Protein AF-A0A517Y6L0-F1 (afdb_monomer)

Nearest PDB structures (foldseek):
  7z9k-assembly1_B  TM=2.803E-01  e=3.971E+00  Escherichia coli str. K-12 substr. MG1655

Secondary structure (DSSP, 8-state):
-PEEEEEETTEEEEEE-HHHHTT--HHHHHHHHH-EETTSSHHHHHHHHHHHTT-HHHHHHHHHHHHTT-TTS-EEEE-HHHHHHHHHHHHHHHHHHHHHHHHHHHHHHHHHTTS--

Organism: NCBI:txid2528021

pLDDT: mean 73.17, std 9.7, range [43.59, 85.81]

Solvent-accessible surface area (backbone atoms only — not comparable to full-atom values): 6383 Å² total; per-residue (Å²): 133,30,53,26,38,41,36,44,86,92,48,72,50,76,47,75,39,46,78,55,54,80,77,51,51,72,67,46,53,54,46,26,42,74,53,19,52,28,74,86,33,56,32,40,54,53,52,54,52,43,48,71,66,71,46,63,67,61,25,51,51,52,50,51,29,50,74,70,71,43,46,58,58,35,38,29,34,34,44,48,67,52,49,52,55,47,51,55,51,52,52,53,51,51,55,51,50,50,53,50,50,54,53,52,51,54,49,53,54,57,60,65,66,64,78,76,126

Structure (mmCIF, N/CA/C/O backbone):
data_AF-A0A517Y6L0-F1
#
_entry.id   AF-A0A517Y6L0-F1
#
loop_
_atom_site.group_PDB
_atom_site.id
_atom_site.type_symbol
_atom_site.label_atom_id
_atom_site.label_alt_id
_atom_site.label_comp_id
_atom_site.label_asym_id
_atom_site.label_entity_id
_atom_site.label_seq_id
_atom_site.pdbx_PDB_ins_code
_atom_site.Cartn_x
_atom_site.Cartn_y
_atom_site.Cartn_z
_atom_site.occupancy
_atom_site.B_iso_or_equiv
_atom_site.auth_seq_id
_atom_site.auth_comp_id
_atom_site.auth_asym_id
_atom_site.auth_atom_id
_atom_site.pdbx_PDB_model_num
ATOM 1 N N . MET A 1 1 ? 9.549 -9.345 -2.396 1.00 72.81 1 MET A N 1
ATOM 2 C CA . MET A 1 1 ? 8.826 -9.125 -1.126 1.00 72.81 1 MET A CA 1
ATOM 3 C C . MET A 1 1 ? 8.969 -7.681 -0.687 1.00 72.81 1 MET A C 1
ATOM 5 O O . MET A 1 1 ? 10.008 -7.293 -0.152 1.00 72.81 1 MET A O 1
ATOM 9 N N . ILE A 1 2 ? 7.912 -6.914 -0.930 1.00 79.81 2 ILE A N 1
ATOM 10 C CA . ILE A 1 2 ? 7.799 -5.492 -0.596 1.00 79.81 2 ILE A CA 1
ATOM 11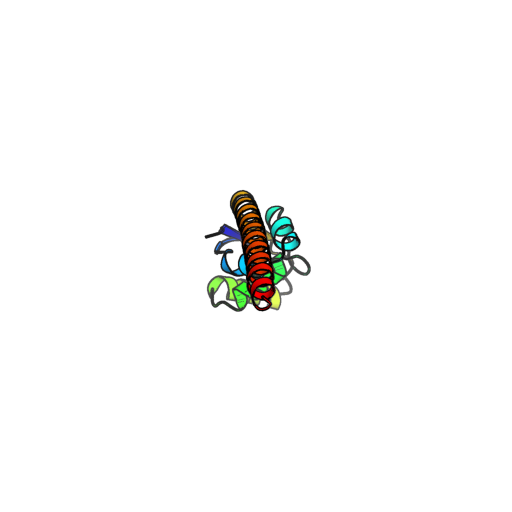 C C . ILE A 1 2 ? 7.044 -5.408 0.723 1.00 79.81 2 ILE A C 1
ATOM 13 O O . ILE A 1 2 ? 5.946 -5.947 0.835 1.00 79.81 2 ILE A O 1
ATOM 17 N N . ARG A 1 3 ? 7.607 -4.767 1.746 1.00 83.25 3 ARG A N 1
ATOM 18 C CA . ARG A 1 3 ? 6.986 -4.799 3.079 1.00 83.25 3 ARG A CA 1
ATOM 19 C C . ARG A 1 3 ? 5.980 -3.668 3.252 1.00 83.25 3 ARG A C 1
ATOM 21 O O . ARG A 1 3 ? 6.354 -2.493 3.259 1.00 83.25 3 ARG A O 1
ATOM 28 N N . GLY A 1 4 ? 4.720 -4.041 3.451 1.00 83.19 4 GLY A N 1
ATOM 29 C CA . GLY A 1 4 ? 3.652 -3.157 3.900 1.00 83.19 4 GLY A CA 1
ATOM 30 C C . GLY A 1 4 ? 3.449 -3.234 5.413 1.00 83.19 4 GLY A C 1
ATOM 31 O O . GLY A 1 4 ? 3.671 -4.272 6.039 1.00 83.19 4 GLY A O 1
ATOM 32 N N . GLU A 1 5 ? 3.017 -2.128 6.005 1.00 84.75 5 GLU A N 1
ATOM 33 C CA . GLU A 1 5 ? 2.594 -2.029 7.396 1.00 84.75 5 GLU A CA 1
ATOM 34 C C . GLU A 1 5 ? 1.225 -1.346 7.473 1.00 84.75 5 GLU A C 1
ATOM 36 O O . GLU A 1 5 ? 1.008 -0.259 6.933 1.00 84.75 5 GLU A O 1
ATOM 41 N N . LEU A 1 6 ? 0.299 -2.006 8.160 1.00 81.31 6 LEU A N 1
ATOM 42 C CA . LEU A 1 6 ? -1.014 -1.489 8.504 1.00 81.31 6 LEU A CA 1
ATOM 43 C C . LEU A 1 6 ? -1.025 -1.126 9.986 1.00 81.31 6 LEU A C 1
ATOM 45 O O . LEU A 1 6 ? -0.743 -1.984 10.820 1.00 81.31 6 LEU A O 1
ATOM 49 N N . THR A 1 7 ? -1.427 0.100 10.313 1.00 82.56 7 THR A N 1
ATOM 50 C CA . THR A 1 7 ? -1.552 0.580 11.694 1.00 82.56 7 THR A CA 1
ATOM 51 C C . THR A 1 7 ? -2.994 0.976 12.002 1.00 82.56 7 THR A C 1
ATOM 53 O O . THR A 1 7 ? -3.611 1.735 11.256 1.00 82.56 7 THR A O 1
ATOM 56 N N . ILE A 1 8 ? -3.542 0.469 13.111 1.00 79.38 8 ILE A N 1
ATOM 57 C CA . ILE A 1 8 ? -4.902 0.735 13.604 1.00 79.38 8 ILE A CA 1
ATOM 58 C C . ILE A 1 8 ? -4.821 1.043 15.103 1.00 79.38 8 ILE A C 1
ATOM 60 O O . ILE A 1 8 ? -4.786 0.139 15.941 1.00 79.38 8 ILE A O 1
ATOM 64 N N . GLY A 1 9 ? -4.805 2.326 15.463 1.00 78.19 9 GLY A N 1
ATOM 65 C CA . GLY A 1 9 ? -4.573 2.730 16.853 1.00 78.19 9 GLY A CA 1
ATOM 66 C C . GLY A 1 9 ? -3.193 2.268 17.333 1.00 78.19 9 GLY A C 1
ATOM 67 O O . GLY A 1 9 ? -2.187 2.728 16.809 1.00 78.19 9 GLY A O 1
ATOM 68 N N . GLU A 1 10 ? -3.153 1.361 18.313 1.00 76.88 10 GLU A N 1
ATOM 69 C CA . GLU A 1 10 ? -1.911 0.771 18.851 1.00 76.88 10 GLU A CA 1
ATOM 70 C C . GLU A 1 10 ? -1.530 -0.566 18.191 1.00 76.88 10 GLU A C 1
ATOM 72 O O . GLU A 1 10 ? -0.473 -1.124 18.483 1.00 76.88 10 GLU A O 1
ATOM 77 N N . LEU A 1 11 ? -2.386 -1.105 17.319 1.00 76.31 11 LEU A N 1
ATOM 78 C CA . LEU A 1 11 ? -2.129 -2.358 16.615 1.00 76.31 11 LEU A CA 1
ATOM 79 C C . LEU A 1 11 ? -1.379 -2.076 15.316 1.00 76.31 11 LEU A C 1
ATOM 81 O O . LEU A 1 11 ? -1.806 -1.222 14.540 1.00 76.31 11 LEU A O 1
ATOM 85 N N . SER A 1 12 ? -0.318 -2.837 15.047 1.00 80.19 12 SER A N 1
ATOM 86 C CA . SER A 1 12 ? 0.336 -2.862 13.740 1.00 80.19 12 SER A CA 1
ATOM 87 C C . SER A 1 12 ? 0.471 -4.287 13.209 1.00 80.19 12 SER A C 1
ATOM 89 O O . SER A 1 12 ? 0.701 -5.238 13.958 1.00 80.19 12 SER A O 1
ATOM 91 N N . CYS A 1 13 ? 0.288 -4.441 11.901 1.00 78.81 13 CYS A N 1
ATOM 92 C CA . CYS A 1 13 ? 0.415 -5.704 11.186 1.00 78.81 13 CYS A CA 1
ATOM 93 C C . CYS A 1 13 ? 1.273 -5.494 9.939 1.00 78.81 13 CYS A C 1
ATOM 95 O O . CYS A 1 13 ? 1.152 -4.470 9.267 1.00 78.81 13 CYS A O 1
ATOM 97 N N . ARG A 1 14 ? 2.145 -6.456 9.630 1.00 83.88 14 ARG A N 1
ATOM 98 C CA . ARG A 1 14 ? 3.001 -6.426 8.439 1.00 83.88 14 ARG A CA 1
ATOM 99 C C . ARG A 1 14 ? 2.473 -7.405 7.406 1.00 83.88 14 ARG A C 1
ATOM 101 O O . ARG A 1 14 ? 2.084 -8.507 7.777 1.00 83.88 14 ARG A O 1
ATOM 108 N N . PHE A 1 15 ? 2.524 -7.019 6.140 1.00 81.50 15 PHE A N 1
ATOM 109 C CA . PHE A 1 15 ? 2.064 -7.838 5.020 1.00 81.50 15 PHE A CA 1
ATOM 110 C C . PHE A 1 15 ? 3.006 -7.710 3.819 1.00 81.50 15 PHE A C 1
ATOM 112 O O . PHE A 1 15 ? 3.813 -6.777 3.745 1.00 81.50 15 PHE A O 1
ATOM 119 N N . ASP A 1 16 ? 2.915 -8.659 2.886 1.00 82.94 16 ASP A N 1
ATOM 120 C CA . ASP A 1 16 ? 3.605 -8.566 1.599 1.00 82.94 16 ASP A CA 1
ATOM 121 C C . ASP A 1 16 ? 2.766 -7.738 0.623 1.00 82.94 16 ASP A C 1
ATOM 123 O O . ASP A 1 16 ? 1.661 -8.119 0.241 1.00 82.94 16 ASP A O 1
ATOM 127 N N . ALA A 1 17 ? 3.284 -6.572 0.255 1.00 82.69 17 ALA A N 1
ATOM 128 C CA . ALA A 1 17 ? 2.647 -5.643 -0.664 1.00 82.69 17 ALA A CA 1
ATOM 129 C C . ALA A 1 17 ? 2.999 -5.934 -2.132 1.00 82.69 17 ALA A C 1
ATOM 131 O O . ALA A 1 17 ? 2.428 -5.305 -3.019 1.00 82.69 17 ALA A O 1
ATOM 132 N N . GLU A 1 18 ? 3.910 -6.872 -2.410 1.00 84.62 18 GLU A N 1
ATOM 133 C CA . GLU A 1 18 ? 4.367 -7.182 -3.772 1.00 84.62 18 GLU A CA 1
ATOM 134 C C . GLU A 1 18 ? 3.219 -7.488 -4.756 1.00 84.62 18 GLU A C 1
ATOM 136 O O . GLU A 1 18 ? 3.205 -6.870 -5.821 1.00 84.62 18 GLU A O 1
ATOM 141 N N . PRO A 1 19 ? 2.192 -8.296 -4.411 1.00 83.38 19 PRO A N 1
ATOM 142 C CA . PRO A 1 19 ? 1.089 -8.573 -5.336 1.00 83.38 19 PRO A CA 1
ATOM 143 C C . PRO A 1 19 ? 0.199 -7.349 -5.612 1.00 83.38 19 PRO A C 1
ATOM 145 O O . PRO A 1 19 ? -0.410 -7.243 -6.672 1.00 83.38 19 PRO A O 1
ATOM 148 N N . TRP A 1 20 ? 0.121 -6.401 -4.671 1.00 82.06 20 TRP A N 1
ATOM 149 C CA . TRP A 1 20 ? -0.597 -5.142 -4.889 1.00 82.06 20 TRP A CA 1
ATOM 150 C C . TRP A 1 20 ? 0.159 -4.236 -5.867 1.00 82.06 20 TRP A C 1
ATOM 152 O O . TRP A 1 20 ? -0.449 -3.621 -6.741 1.00 82.06 20 TRP A O 1
ATOM 162 N N . PHE A 1 21 ? 1.488 -4.175 -5.750 1.00 80.50 21 PHE A N 1
ATOM 163 C CA . PHE A 1 21 ? 2.331 -3.331 -6.598 1.00 80.50 21 PHE A CA 1
ATOM 164 C C . PHE A 1 21 ? 2.200 -3.671 -8.086 1.00 80.50 21 PHE A C 1
ATOM 166 O O . PHE A 1 21 ? 2.233 -2.765 -8.914 1.00 80.50 21 PHE A O 1
ATOM 173 N N . GLU A 1 22 ? 1.990 -4.941 -8.440 1.00 83.12 22 GLU A N 1
ATOM 174 C CA . GLU A 1 22 ? 1.837 -5.372 -9.839 1.00 83.12 22 GLU A CA 1
ATOM 175 C C . GLU A 1 22 ? 0.674 -4.685 -10.573 1.00 83.12 22 GLU A C 1
ATOM 177 O O . GLU A 1 22 ? 0.759 -4.457 -11.782 1.00 83.12 22 GLU A O 1
ATOM 182 N N . GLN A 1 23 ? -0.387 -4.322 -9.848 1.00 82.31 23 GLN A N 1
ATOM 183 C CA . GLN A 1 23 ? -1.574 -3.664 -10.400 1.00 82.31 23 GLN A CA 1
ATOM 184 C C . GLN A 1 23 ? -1.695 -2.180 -10.037 1.00 82.31 23 GLN A C 1
ATOM 186 O O . GLN A 1 23 ? -2.531 -1.495 -10.620 1.00 82.31 23 GLN A O 1
ATOM 191 N N . ALA A 1 24 ? -0.893 -1.694 -9.089 1.00 83.50 24 ALA A N 1
ATOM 192 C CA . ALA A 1 24 ? -0.930 -0.309 -8.643 1.00 83.50 24 ALA A CA 1
ATOM 193 C C . ALA A 1 24 ? -0.223 0.633 -9.628 1.00 83.50 24 ALA A C 1
ATOM 195 O O . ALA A 1 24 ? 0.794 0.287 -10.255 1.00 83.50 24 ALA A O 1
ATOM 196 N N . ASP A 1 25 ? -0.742 1.853 -9.715 1.00 82.00 25 ASP A N 1
ATOM 197 C CA . ASP A 1 25 ? -0.122 2.926 -10.486 1.00 82.00 25 ASP A CA 1
ATOM 198 C C . ASP A 1 25 ? 1.009 3.610 -9.698 1.00 82.00 25 ASP A C 1
ATOM 200 O O . ASP A 1 25 ? 1.095 3.536 -8.469 1.00 82.00 25 ASP A O 1
ATOM 204 N N . PHE A 1 26 ? 1.896 4.308 -10.416 1.00 80.44 26 PHE A N 1
ATOM 205 C CA . PHE A 1 26 ? 3.041 5.013 -9.824 1.00 80.44 26 PHE A CA 1
ATOM 206 C C . PHE A 1 26 ? 2.619 6.020 -8.745 1.00 80.44 26 PHE A C 1
ATOM 208 O O . PHE A 1 26 ? 3.256 6.090 -7.694 1.00 80.44 26 PHE A O 1
ATOM 215 N N . ASP A 1 27 ? 1.537 6.765 -8.983 1.00 81.12 27 ASP A N 1
ATOM 216 C CA . ASP A 1 27 ? 1.003 7.735 -8.023 1.00 81.12 27 ASP A CA 1
ATOM 217 C C . ASP A 1 27 ? 0.513 7.059 -6.736 1.00 81.12 27 ASP A C 1
ATOM 219 O O . ASP A 1 27 ? 0.797 7.542 -5.640 1.00 81.12 27 ASP A O 1
ATOM 223 N N . GLU A 1 28 ? -0.146 5.901 -6.846 1.00 81.75 28 GLU A N 1
ATOM 224 C CA . GLU A 1 28 ? -0.634 5.149 -5.686 1.00 81.75 28 GLU A CA 1
ATOM 225 C C . GLU A 1 28 ? 0.517 4.620 -4.824 1.00 81.75 28 GLU A C 1
ATOM 227 O O . GLU A 1 28 ? 0.482 4.720 -3.594 1.00 81.75 28 GLU A O 1
ATOM 232 N N . ILE A 1 29 ? 1.558 4.085 -5.468 1.00 81.75 29 ILE A N 1
ATOM 233 C CA . ILE A 1 29 ? 2.769 3.594 -4.799 1.00 81.75 29 ILE A CA 1
ATOM 234 C C . ILE A 1 29 ? 3.495 4.744 -4.095 1.00 81.75 29 ILE A C 1
ATOM 236 O O . ILE A 1 29 ? 3.894 4.615 -2.934 1.00 81.75 29 ILE A O 1
ATOM 240 N N . ASN A 1 30 ? 3.637 5.884 -4.774 1.00 80.94 30 ASN A N 1
ATOM 241 C CA . ASN A 1 30 ? 4.293 7.061 -4.222 1.00 80.94 30 ASN A CA 1
ATOM 242 C C . ASN A 1 30 ? 3.525 7.613 -3.009 1.00 80.94 30 ASN A C 1
ATOM 244 O O . ASN A 1 30 ? 4.129 7.873 -1.968 1.00 80.94 30 ASN A O 1
ATOM 248 N N . GLU A 1 31 ? 2.197 7.713 -3.086 1.00 80.81 31 GLU A N 1
ATOM 249 C CA . GLU A 1 31 ? 1.364 8.163 -1.965 1.00 80.81 31 GLU A CA 1
ATOM 250 C C . GLU A 1 31 ? 1.459 7.208 -0.757 1.00 80.81 31 GLU A C 1
ATOM 252 O O . GLU A 1 31 ? 1.614 7.654 0.382 1.00 80.81 31 GLU A O 1
ATOM 257 N N . LEU A 1 32 ? 1.474 5.890 -0.986 1.00 79.81 32 LEU A N 1
ATOM 258 C CA . LEU A 1 32 ? 1.646 4.894 0.082 1.00 79.81 32 LEU A CA 1
ATOM 259 C C . LEU A 1 32 ? 3.037 4.920 0.727 1.00 79.81 32 LEU A C 1
ATOM 261 O O . LEU A 1 32 ? 3.164 4.606 1.915 1.00 79.81 32 LEU A O 1
ATOM 265 N N . SER A 1 33 ? 4.067 5.315 -0.024 1.00 79.75 33 SER A N 1
ATOM 266 C CA . SER A 1 33 ? 5.425 5.503 0.506 1.00 79.75 33 SER A CA 1
ATOM 267 C C . SER A 1 33 ? 5.522 6.689 1.478 1.00 79.75 33 SER A C 1
ATOM 269 O O . SER A 1 33 ? 6.375 6.703 2.368 1.00 79.75 33 SER A O 1
ATOM 271 N N . LEU A 1 34 ? 4.626 7.672 1.330 1.00 76.75 34 LEU A N 1
ATOM 272 C CA . LEU A 1 34 ? 4.515 8.849 2.195 1.00 76.75 34 LEU A CA 1
ATOM 273 C C . LEU A 1 34 ? 3.560 8.625 3.381 1.00 76.75 34 LEU A C 1
ATOM 275 O O . LEU A 1 34 ? 3.630 9.358 4.368 1.00 76.75 34 LEU A O 1
ATOM 279 N N . GLY A 1 35 ? 2.725 7.584 3.306 1.00 67.12 35 GLY A N 1
ATOM 280 C CA . GLY A 1 35 ? 1.764 7.173 4.325 1.00 67.12 35 GLY A CA 1
ATOM 281 C C . GLY A 1 35 ? 0.345 7.641 4.019 1.00 67.12 35 GLY A C 1
ATOM 282 O O . GLY A 1 35 ? 0.025 8.824 4.126 1.00 67.12 35 GLY A O 1
ATOM 283 N N . GLY A 1 36 ? -0.520 6.684 3.669 1.00 66.62 36 GLY A N 1
ATOM 284 C CA . GLY A 1 36 ? -1.911 6.926 3.286 1.00 66.62 36 GLY A CA 1
ATOM 285 C C . GLY A 1 36 ? -2.903 6.580 4.400 1.00 66.62 36 GLY A C 1
ATOM 286 O O . GLY A 1 36 ? -2.770 5.558 5.076 1.00 66.62 36 GLY A O 1
ATOM 287 N N . TRP A 1 37 ? -3.934 7.412 4.566 1.00 61.72 37 TRP A N 1
ATOM 288 C CA . TRP A 1 37 ? -5.002 7.241 5.565 1.00 61.72 37 TRP A CA 1
ATOM 289 C C . TRP A 1 37 ? -6.334 6.888 4.899 1.00 61.72 37 TRP A C 1
ATOM 291 O O . TRP A 1 37 ? -6.694 7.484 3.885 1.00 61.72 37 TRP A O 1
ATOM 301 N N . GLY A 1 38 ? -7.065 5.912 5.443 1.00 61.31 38 GLY A N 1
ATOM 302 C CA . GLY A 1 38 ? -8.199 5.262 4.772 1.00 61.31 38 GLY A CA 1
ATOM 303 C C . GLY A 1 38 ? -9.379 6.146 4.315 1.00 61.31 38 GLY A C 1
ATOM 304 O O . GLY A 1 38 ? -9.600 7.261 4.788 1.00 61.31 38 GLY A O 1
ATOM 305 N N . ARG A 1 39 ? -10.199 5.533 3.436 1.00 57.25 39 ARG A N 1
ATOM 306 C CA . ARG A 1 39 ? -11.513 5.928 2.863 1.00 57.25 39 ARG A CA 1
ATOM 307 C C . ARG A 1 39 ? -11.525 6.647 1.503 1.00 57.25 39 ARG A C 1
ATOM 309 O O . ARG A 1 39 ? -12.539 6.553 0.813 1.00 57.25 39 ARG A O 1
ATOM 316 N N . SER A 1 40 ? -10.441 7.281 1.064 1.00 58.44 40 SER A N 1
ATOM 317 C CA . SER A 1 40 ? -10.307 7.790 -0.325 1.00 58.44 40 SER A CA 1
ATOM 318 C C . SER A 1 40 ? -8.856 7.872 -0.813 1.00 58.44 40 SER A C 1
ATOM 320 O O . SER A 1 40 ? -8.579 8.556 -1.789 1.00 58.44 40 SER A O 1
ATOM 322 N N . SER A 1 41 ? -7.943 7.202 -0.115 1.00 66.19 41 SER A N 1
ATOM 323 C CA . SER A 1 41 ? -6.533 7.094 -0.483 1.00 66.19 41 SER A CA 1
ATOM 324 C C . SER A 1 41 ? -6.242 5.684 -1.008 1.00 66.19 41 SER A C 1
ATOM 326 O O . SER A 1 41 ? -7.034 4.763 -0.754 1.00 66.19 41 SER A O 1
ATOM 328 N N . PRO A 1 42 ? -5.083 5.464 -1.645 1.00 75.75 42 PRO A N 1
ATOM 329 C CA . PRO A 1 42 ? -4.625 4.143 -2.071 1.00 75.75 42 PRO A CA 1
ATOM 330 C C . PRO A 1 42 ? -4.606 3.101 -0.941 1.00 75.75 42 PRO A C 1
ATOM 332 O O . PRO A 1 42 ? -4.725 1.905 -1.195 1.00 75.75 42 PRO A O 1
ATOM 335 N N . ALA A 1 43 ? -4.571 3.528 0.328 1.00 75.38 43 ALA A N 1
ATOM 336 C CA . ALA A 1 43 ? -4.704 2.641 1.485 1.00 75.38 43 ALA A CA 1
ATOM 337 C C . ALA A 1 43 ? -6.039 1.869 1.499 1.00 75.38 43 ALA A C 1
ATOM 339 O O . ALA A 1 43 ? -6.090 0.717 1.928 1.00 75.38 43 ALA A O 1
ATOM 340 N N . ALA A 1 44 ? -7.128 2.476 1.012 1.00 72.44 44 ALA A N 1
ATOM 341 C CA . ALA A 1 44 ? -8.417 1.800 0.878 1.00 72.44 44 ALA A CA 1
ATOM 342 C C . ALA A 1 44 ? -8.405 0.748 -0.241 1.00 72.44 44 ALA A C 1
ATOM 344 O O . ALA A 1 44 ? -9.057 -0.288 -0.109 1.00 72.44 44 ALA A O 1
ATOM 345 N N . HIS A 1 45 ? -7.654 0.993 -1.316 1.00 77.94 45 HIS A N 1
ATOM 346 C CA . HIS A 1 45 ? -7.531 0.044 -2.415 1.00 77.94 45 HIS A CA 1
ATOM 347 C C . HIS A 1 45 ? -6.675 -1.169 -2.020 1.00 77.94 45 HIS A C 1
ATOM 349 O O . HIS A 1 45 ? -7.095 -2.303 -2.246 1.00 77.94 45 HIS A O 1
ATOM 355 N N . VAL A 1 46 ? -5.561 -0.944 -1.309 1.00 78.12 46 VAL A N 1
ATOM 356 C CA . VAL A 1 46 ? -4.742 -2.009 -0.699 1.00 78.12 46 VAL A CA 1
ATOM 357 C C . VAL A 1 46 ? -5.591 -2.891 0.218 1.00 78.12 46 VAL A C 1
ATOM 359 O O . VAL A 1 46 ? -5.569 -4.115 0.107 1.00 78.12 46 VAL A O 1
ATOM 362 N N . ALA A 1 47 ? -6.394 -2.277 1.092 1.00 75.00 47 ALA A N 1
ATOM 363 C CA . ALA A 1 47 ? -7.282 -2.997 2.001 1.00 75.00 47 ALA A CA 1
ATOM 364 C C . ALA A 1 47 ? -8.294 -3.892 1.264 1.00 75.00 47 ALA A C 1
ATOM 366 O O . ALA A 1 47 ? -8.519 -5.037 1.659 1.00 75.00 47 ALA A O 1
ATOM 367 N N . ALA A 1 48 ? -8.893 -3.383 0.183 1.00 75.00 48 ALA A N 1
ATOM 368 C CA . ALA A 1 48 ? -9.830 -4.142 -0.639 1.00 75.00 48 ALA A CA 1
ATOM 369 C C . ALA A 1 48 ? -9.146 -5.316 -1.358 1.00 75.00 48 ALA A C 1
ATOM 371 O O . ALA A 1 48 ? -9.709 -6.407 -1.422 1.00 75.00 48 ALA A O 1
ATOM 372 N N . PHE A 1 49 ? -7.926 -5.110 -1.854 1.00 78.75 49 PHE A N 1
ATOM 373 C CA . PHE A 1 49 ? -7.155 -6.145 -2.538 1.00 78.75 49 PHE A CA 1
ATOM 374 C C . PHE A 1 49 ? -6.689 -7.260 -1.603 1.00 78.75 49 PHE A C 1
ATOM 376 O O . PHE A 1 49 ?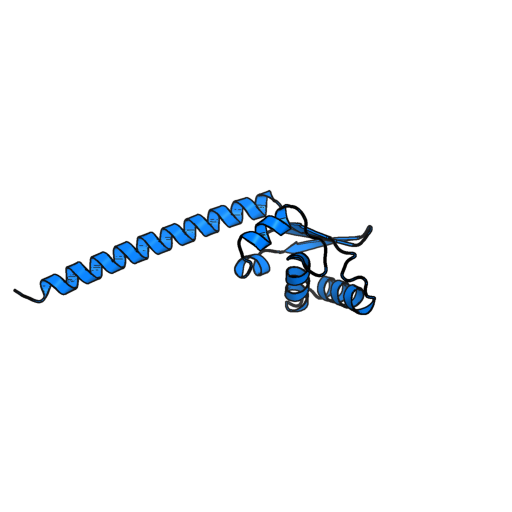 -6.831 -8.433 -1.940 1.00 78.75 49 PHE A O 1
ATOM 383 N N . ILE A 1 50 ? -6.181 -6.916 -0.417 1.00 74.62 50 ILE A N 1
ATOM 384 C CA . ILE A 1 50 ? -5.791 -7.908 0.595 1.00 74.62 50 ILE A CA 1
ATOM 385 C C . ILE A 1 50 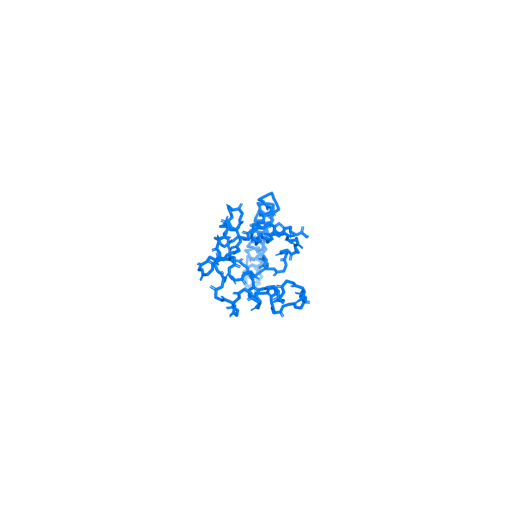? -7.025 -8.684 1.064 1.00 74.62 50 ILE A C 1
ATOM 387 O O . ILE A 1 50 ? -6.984 -9.907 1.172 1.00 74.62 50 ILE A O 1
ATOM 391 N N . GLY A 1 51 ? -8.154 -7.991 1.255 1.00 69.31 51 GLY A N 1
ATOM 392 C CA . GLY A 1 51 ? -9.433 -8.620 1.580 1.00 69.31 51 GLY A CA 1
ATOM 393 C C . GLY A 1 51 ? -9.925 -9.628 0.535 1.00 69.31 51 GLY A C 1
ATOM 394 O O . GLY A 1 51 ? -10.669 -10.540 0.886 1.00 69.31 51 GLY A O 1
ATOM 395 N N . ALA A 1 52 ? -9.511 -9.483 -0.726 1.00 71.06 52 ALA A N 1
ATOM 396 C CA . ALA A 1 52 ? -9.855 -10.392 -1.817 1.00 71.06 52 ALA A CA 1
ATOM 397 C C . ALA A 1 52 ? -8.851 -11.547 -2.009 1.00 71.06 52 ALA A C 1
ATOM 399 O O . ALA A 1 52 ? -9.205 -12.529 -2.656 1.00 71.06 52 ALA A O 1
ATOM 400 N N . ASN A 1 53 ? -7.632 -11.450 -1.461 1.00 66.69 53 ASN A N 1
ATOM 401 C CA . ASN A 1 53 ? -6.529 -12.400 -1.684 1.00 66.69 53 ASN A CA 1
ATOM 402 C C . ASN A 1 53 ? -6.213 -13.309 -0.475 1.00 66.69 53 ASN A C 1
ATOM 404 O O . ASN A 1 53 ? -5.088 -13.774 -0.324 1.00 66.69 53 ASN A O 1
ATOM 408 N N . ASP A 1 54 ? -7.214 -13.612 0.358 1.00 59.31 54 ASP A N 1
ATOM 409 C CA . ASP A 1 54 ? -7.164 -14.671 1.388 1.00 59.31 54 ASP A CA 1
ATOM 410 C C . ASP A 1 54 ? -6.090 -14.528 2.495 1.00 59.31 54 ASP A C 1
ATOM 412 O O . ASP A 1 54 ? -5.813 -15.486 3.221 1.00 59.31 54 ASP A O 1
ATOM 416 N N . ASP A 1 55 ? -5.549 -13.325 2.737 1.00 64.88 55 ASP A N 1
ATOM 417 C CA . ASP A 1 55 ? -4.863 -13.039 4.008 1.00 64.88 55 ASP A CA 1
ATOM 418 C C . ASP A 1 55 ? -5.925 -12.895 5.115 1.00 64.88 55 ASP A C 1
ATOM 420 O O . ASP A 1 55 ? -6.438 -11.809 5.408 1.00 64.88 55 ASP A O 1
ATOM 424 N N . CYS A 1 56 ? -6.356 -14.047 5.638 1.00 58.84 56 CYS A N 1
ATOM 425 C CA . CYS A 1 56 ? -7.559 -14.213 6.455 1.00 58.84 56 CYS A CA 1
ATOM 426 C C . CYS A 1 56 ? -7.620 -13.268 7.665 1.00 58.84 56 CYS A C 1
ATOM 428 O O . CYS A 1 56 ? -8.703 -12.785 8.014 1.00 58.84 56 CYS A O 1
ATOM 430 N N . ASP A 1 57 ? -6.480 -12.970 8.289 1.00 71.62 57 ASP A N 1
ATOM 431 C CA . ASP A 1 57 ? -6.425 -12.112 9.473 1.00 71.62 57 ASP A CA 1
ATOM 432 C C . ASP A 1 57 ? -6.595 -10.632 9.101 1.00 71.62 57 ASP A C 1
ATOM 434 O O . ASP A 1 57 ? -7.428 -9.931 9.685 1.00 71.62 57 ASP A O 1
ATOM 438 N N . LEU A 1 58 ? -5.891 -10.159 8.071 1.00 71.12 58 LEU A N 1
ATOM 439 C CA . LEU A 1 58 ? -6.005 -8.783 7.576 1.00 71.12 58 LEU A CA 1
ATOM 440 C C . LEU A 1 58 ? -7.374 -8.505 6.950 1.00 71.12 58 LEU A C 1
ATOM 442 O O . LEU A 1 58 ? -7.989 -7.473 7.235 1.00 71.12 58 LEU A O 1
ATOM 446 N N . ALA A 1 59 ? -7.895 -9.444 6.161 1.00 70.50 59 ALA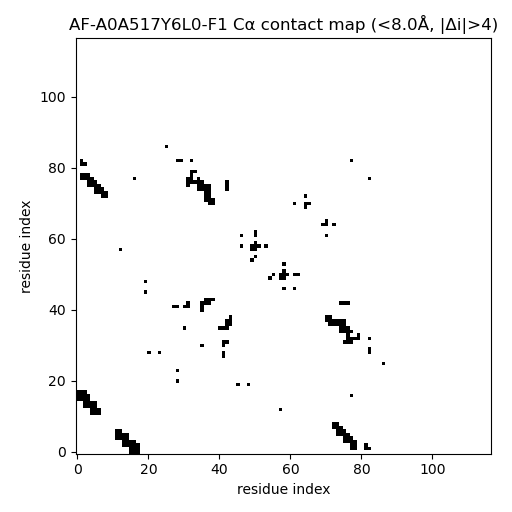 A N 1
ATOM 447 C CA . ALA A 1 59 ? -9.232 -9.365 5.582 1.00 70.50 59 ALA A CA 1
ATOM 448 C C . ALA A 1 59 ? -10.309 -9.221 6.672 1.00 70.50 59 ALA A C 1
ATOM 450 O O . ALA A 1 59 ? -11.205 -8.374 6.574 1.00 70.50 59 ALA A O 1
ATOM 451 N N . THR A 1 60 ? -10.187 -9.995 7.755 1.00 74.38 60 THR A N 1
ATOM 452 C CA . THR A 1 60 ? -11.102 -9.932 8.904 1.00 74.38 60 THR A CA 1
ATOM 453 C C . THR A 1 60 ? -11.028 -8.578 9.608 1.00 74.38 60 THR A C 1
ATOM 455 O O . THR A 1 60 ? -12.065 -7.993 9.942 1.00 74.38 60 THR A O 1
ATOM 458 N N . VAL A 1 61 ? -9.820 -8.042 9.789 1.00 74.69 61 VAL A N 1
ATOM 459 C CA . VAL A 1 61 ? -9.594 -6.724 10.394 1.00 74.69 61 VAL A CA 1
ATOM 460 C C . VAL A 1 61 ? -10.225 -5.608 9.553 1.00 74.69 61 VAL A C 1
ATOM 462 O O . VAL A 1 61 ? -10.985 -4.792 10.085 1.00 74.69 61 VAL A O 1
ATOM 465 N N . PHE A 1 62 ? -10.007 -5.593 8.236 1.00 72.44 62 PHE A N 1
ATOM 466 C CA . PHE A 1 62 ? -10.607 -4.593 7.346 1.00 72.44 62 PHE A CA 1
ATOM 467 C C . PHE A 1 62 ? -12.134 -4.697 7.274 1.00 72.44 62 PHE A C 1
ATOM 469 O O . PHE A 1 62 ? -12.833 -3.675 7.301 1.00 72.44 62 PHE A O 1
ATOM 476 N N . ALA A 1 63 ? -12.675 -5.917 7.249 1.00 72.00 63 ALA A N 1
ATOM 477 C CA . ALA A 1 63 ? -14.115 -6.144 7.295 1.00 72.00 63 ALA A CA 1
ATOM 478 C C . ALA A 1 63 ? -14.726 -5.628 8.611 1.00 72.00 63 ALA A C 1
ATOM 480 O O . ALA A 1 63 ? -15.792 -5.003 8.600 1.00 72.00 63 ALA A O 1
ATOM 481 N N . ALA A 1 64 ? -14.045 -5.829 9.744 1.00 74.88 64 ALA A N 1
ATOM 482 C CA . ALA A 1 64 ? -14.474 -5.329 11.049 1.00 74.88 64 ALA A CA 1
ATOM 483 C C . ALA A 1 64 ? -14.436 -3.791 11.133 1.00 74.88 64 ALA A C 1
ATOM 485 O O . ALA A 1 64 ? -15.378 -3.169 11.639 1.00 74.88 64 ALA A O 1
ATOM 486 N N . LEU A 1 65 ? -13.393 -3.155 10.592 1.00 73.56 65 LEU A N 1
ATOM 487 C CA . LEU A 1 65 ? -13.292 -1.693 10.509 1.00 73.56 65 LEU A CA 1
ATOM 488 C C . LEU A 1 65 ? -14.386 -1.090 9.626 1.00 73.56 65 LEU A C 1
ATOM 490 O O . LEU A 1 65 ? -15.025 -0.110 10.008 1.00 73.56 65 LEU A O 1
ATOM 494 N N . THR A 1 66 ? -14.658 -1.714 8.481 1.00 69.88 66 THR A N 1
ATOM 495 C CA . THR A 1 66 ? -15.727 -1.289 7.571 1.00 69.88 66 THR A CA 1
ATOM 496 C C . THR A 1 66 ? -17.100 -1.423 8.224 1.00 69.88 66 THR A C 1
ATOM 498 O O . THR A 1 66 ? -17.872 -0.464 8.240 1.00 69.88 66 THR A O 1
ATOM 501 N N . ARG A 1 67 ? -17.391 -2.571 8.853 1.00 73.06 67 ARG A N 1
ATOM 502 C CA . ARG A 1 67 ? -18.673 -2.826 9.534 1.00 73.06 67 ARG A CA 1
ATOM 503 C C . ARG A 1 67 ? -18.912 -1.890 10.723 1.00 73.06 67 ARG A C 1
ATOM 505 O O . ARG A 1 67 ? -20.056 -1.550 11.005 1.00 73.06 67 ARG A O 1
ATOM 512 N N . SER A 1 68 ? -17.852 -1.464 11.408 1.00 74.25 68 SER A N 1
ATOM 513 C CA . SER A 1 68 ? -17.933 -0.531 12.542 1.00 74.25 68 SER A CA 1
ATOM 514 C C . SER A 1 68 ? -17.954 0.950 12.139 1.00 74.25 68 SER A C 1
ATOM 516 O O . SER A 1 68 ? -18.014 1.812 13.014 1.00 74.25 68 SER A O 1
ATOM 518 N N . GLY A 1 69 ? -17.894 1.265 10.838 1.00 67.56 69 GLY A N 1
ATOM 519 C CA . GLY A 1 69 ? -17.821 2.643 10.343 1.00 67.56 69 GLY A CA 1
ATOM 520 C C . GLY A 1 69 ? -16.476 3.330 10.615 1.00 67.56 69 GLY A C 1
ATOM 521 O O . GLY A 1 69 ? -16.362 4.540 10.442 1.00 67.56 69 GLY A O 1
ATOM 522 N N . LYS A 1 70 ? -15.452 2.568 11.018 1.00 69.25 70 LYS A N 1
ATOM 523 C CA . LYS A 1 70 ? -14.093 3.033 11.342 1.00 69.25 70 LYS A CA 1
ATOM 524 C C . LYS A 1 70 ? -13.096 2.773 10.212 1.00 69.25 70 LYS A C 1
ATOM 526 O O . LYS A 1 70 ? -11.893 2.712 10.443 1.00 69.25 70 LYS A O 1
ATOM 531 N N . ALA A 1 71 ? -13.576 2.659 8.976 1.00 64.38 71 ALA A N 1
ATOM 532 C CA . ALA A 1 71 ? -12.735 2.492 7.787 1.00 64.38 71 ALA A CA 1
ATOM 533 C C . ALA A 1 71 ? -11.761 3.668 7.536 1.00 64.38 71 ALA A C 1
ATOM 535 O O . ALA A 1 71 ? -10.91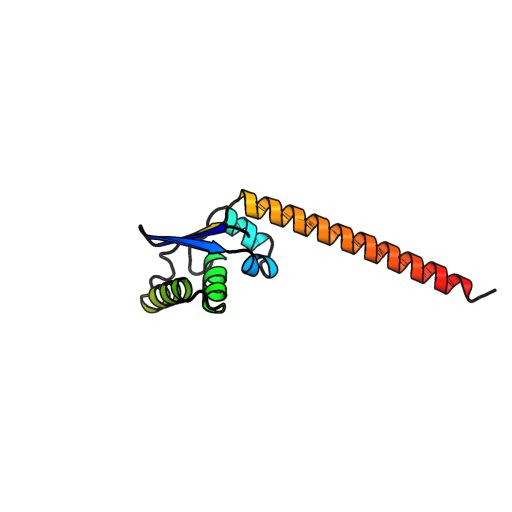4 3.585 6.660 1.00 64.38 71 ALA A O 1
ATOM 536 N N . THR A 1 72 ? -11.868 4.767 8.287 1.00 65.00 72 THR A N 1
ATOM 537 C CA . THR A 1 72 ? -10.917 5.895 8.281 1.00 65.00 72 THR A CA 1
ATOM 538 C C . THR A 1 72 ? -9.840 5.790 9.361 1.00 65.00 72 THR A C 1
ATOM 540 O O . THR A 1 72 ? -8.958 6.637 9.422 1.00 65.00 72 THR A O 1
ATOM 543 N N . CYS A 1 73 ? -9.931 4.818 10.270 1.00 71.44 73 CYS A N 1
ATOM 544 C CA . CYS A 1 73 ? -9.084 4.732 11.462 1.00 71.44 73 CYS A CA 1
ATOM 545 C C . CYS A 1 73 ? -7.845 3.851 11.259 1.00 71.44 73 CYS A C 1
ATOM 547 O O . CYS A 1 73 ? -7.293 3.355 12.241 1.00 71.44 73 CYS A O 1
ATOM 549 N N . PHE A 1 74 ? -7.442 3.633 10.007 1.00 77.81 74 PHE A N 1
ATOM 550 C CA . PHE A 1 74 ? -6.242 2.885 9.679 1.00 77.81 74 PHE A CA 1
ATOM 551 C C . PHE A 1 74 ? -5.320 3.696 8.776 1.00 77.81 74 PHE A C 1
ATOM 553 O O . PHE A 1 74 ? -5.768 4.451 7.907 1.00 77.81 74 PHE A O 1
ATOM 560 N N . GLU A 1 75 ? -4.030 3.502 8.999 1.00 81.00 75 GLU A N 1
ATOM 561 C CA . GLU A 1 75 ? -2.951 4.025 8.182 1.00 81.00 75 GLU A CA 1
ATOM 562 C C . GLU A 1 75 ? -2.255 2.852 7.498 1.00 81.00 75 GLU A C 1
ATOM 564 O O . GLU A 1 75 ? -1.951 1.846 8.141 1.00 81.00 75 GLU A O 1
ATOM 569 N N . CYS A 1 76 ? -2.010 2.978 6.199 1.00 81.62 76 CYS A N 1
ATOM 570 C CA . CYS A 1 76 ? -1.212 2.029 5.441 1.00 81.62 76 CYS A CA 1
ATOM 571 C C . CYS A 1 76 ? 0.070 2.722 4.990 1.00 81.62 76 CYS A C 1
ATOM 573 O O . CYS A 1 76 ? 0.032 3.787 4.367 1.00 81.62 76 CYS A O 1
ATOM 575 N N . ARG A 1 77 ? 1.206 2.104 5.299 1.00 83.38 77 ARG A N 1
ATOM 576 C CA . ARG A 1 77 ? 2.532 2.553 4.883 1.00 83.38 77 ARG A CA 1
ATOM 577 C C . ARG A 1 77 ? 3.255 1.410 4.208 1.00 83.38 77 ARG A C 1
ATOM 579 O O . ARG A 1 77 ? 3.111 0.258 4.602 1.00 83.38 77 ARG A O 1
ATOM 586 N N . ILE A 1 78 ? 4.058 1.732 3.211 1.00 84.06 78 ILE A N 1
ATOM 587 C CA . ILE A 1 78 ? 4.993 0.782 2.613 1.00 84.06 78 ILE A CA 1
ATOM 588 C C . ILE A 1 78 ? 6.405 1.316 2.814 1.00 84.06 78 ILE A C 1
ATOM 590 O O . ILE A 1 78 ? 6.617 2.528 2.899 1.00 84.06 78 ILE A O 1
ATOM 594 N N . SER A 1 79 ? 7.374 0.408 2.941 1.00 83.31 79 SER A N 1
ATOM 595 C CA . SER A 1 79 ? 8.789 0.773 2.980 1.00 83.31 79 SER A CA 1
ATOM 596 C C . SER A 1 79 ? 9.126 1.653 1.780 1.00 83.31 79 SER A C 1
ATOM 598 O O . SER A 1 79 ? 9.028 1.220 0.634 1.00 83.31 79 SER A O 1
ATOM 600 N N . ARG A 1 80 ? 9.539 2.895 2.043 1.00 80.19 80 ARG A N 1
ATOM 601 C CA . ARG A 1 80 ? 9.923 3.831 0.983 1.00 80.19 80 ARG A CA 1
ATOM 602 C C . ARG A 1 80 ? 11.111 3.323 0.167 1.00 80.19 80 ARG A C 1
ATOM 604 O O . ARG A 1 80 ? 11.148 3.534 -1.034 1.00 80.19 80 ARG A O 1
ATOM 611 N N . VAL A 1 81 ? 12.042 2.623 0.815 1.00 84.44 81 VAL A N 1
ATOM 612 C CA . VAL A 1 81 ? 13.182 1.999 0.133 1.00 84.44 81 VAL A CA 1
ATOM 613 C C . VAL A 1 81 ? 12.687 0.931 -0.841 1.00 84.44 81 VAL A C 1
ATOM 615 O O . VAL A 1 81 ? 13.032 0.986 -2.014 1.00 84.44 81 VAL A O 1
ATOM 618 N N . ASP A 1 82 ? 11.819 0.026 -0.380 1.00 83.06 82 ASP A N 1
ATOM 619 C CA . ASP A 1 82 ? 11.288 -1.056 -1.217 1.00 83.06 82 ASP A CA 1
ATOM 620 C C . ASP A 1 82 ? 10.443 -0.486 -2.373 1.00 83.06 82 ASP A C 1
ATOM 622 O O . ASP A 1 82 ? 10.501 -0.991 -3.493 1.00 83.06 82 ASP A O 1
ATOM 626 N N . ALA A 1 83 ? 9.680 0.584 -2.114 1.00 81.06 83 ALA A N 1
ATOM 627 C CA . ALA A 1 83 ? 8.890 1.272 -3.126 1.00 81.06 83 ALA A CA 1
ATOM 628 C C . ALA A 1 83 ? 9.780 1.916 -4.200 1.00 81.06 83 ALA A C 1
ATOM 630 O O . ALA A 1 83 ? 9.580 1.654 -5.384 1.00 81.06 83 ALA A O 1
ATOM 631 N N . ASP A 1 84 ? 10.790 2.692 -3.800 1.00 81.12 84 ASP A N 1
ATOM 632 C CA . ASP A 1 84 ? 11.717 3.349 -4.727 1.00 81.12 84 ASP A CA 1
ATOM 633 C C . ASP A 1 84 ? 12.494 2.317 -5.565 1.00 81.12 84 ASP A C 1
ATOM 635 O O . ASP A 1 84 ? 12.614 2.464 -6.784 1.00 81.12 84 ASP A O 1
ATOM 639 N N . GLU A 1 85 ? 12.988 1.238 -4.945 1.00 85.81 85 GLU A N 1
ATOM 640 C CA . GLU A 1 85 ? 13.690 0.164 -5.659 1.00 85.81 85 GLU A CA 1
ATOM 641 C C . GLU A 1 85 ? 12.790 -0.521 -6.692 1.00 85.81 85 GLU A C 1
ATOM 643 O O . GLU A 1 85 ? 13.229 -0.798 -7.816 1.00 85.81 85 GLU A O 1
ATOM 648 N N . TRP A 1 86 ? 11.525 -0.758 -6.344 1.00 82.81 86 TRP A N 1
ATOM 649 C CA . TRP A 1 86 ? 10.568 -1.368 -7.255 1.00 82.81 86 TRP A CA 1
ATOM 650 C C . TRP A 1 86 ? 10.203 -0.445 -8.423 1.00 82.81 86 TRP A C 1
ATOM 652 O O . TRP A 1 86 ? 10.183 -0.895 -9.571 1.00 82.81 86 TRP A O 1
ATOM 662 N N . LEU A 1 87 ? 9.982 0.850 -8.164 1.00 80.25 87 LEU A N 1
ATOM 663 C CA . LEU A 1 87 ? 9.702 1.839 -9.211 1.00 80.25 87 LEU A CA 1
ATOM 664 C C . LEU A 1 87 ? 10.858 1.911 -10.221 1.00 80.25 87 LEU A C 1
ATOM 666 O O . LEU A 1 87 ? 10.631 1.787 -11.425 1.00 80.25 87 LEU A O 1
ATOM 670 N N . VAL A 1 88 ? 12.103 1.989 -9.736 1.00 83.56 88 VAL A N 1
ATOM 671 C CA . VAL A 1 88 ? 13.304 1.996 -10.590 1.00 83.56 88 VAL A CA 1
ATOM 672 C C . VAL A 1 88 ? 13.424 0.705 -11.405 1.00 83.56 88 VAL A C 1
ATOM 674 O O . VAL A 1 88 ? 13.808 0.740 -12.579 1.00 83.56 88 VAL A O 1
ATOM 677 N N . ALA A 1 89 ? 13.118 -0.450 -10.809 1.00 83.56 89 ALA A N 1
ATOM 678 C CA . ALA A 1 89 ? 13.143 -1.728 -11.517 1.00 83.56 89 ALA A CA 1
ATOM 679 C C . ALA A 1 89 ? 12.082 -1.787 -12.630 1.00 83.56 89 ALA A C 1
ATOM 681 O O . ALA A 1 89 ? 12.396 -2.206 -13.749 1.00 83.56 89 ALA A O 1
ATOM 682 N N . ARG A 1 90 ? 10.861 -1.308 -12.359 1.00 79.25 90 ARG A N 1
ATOM 683 C CA . ARG A 1 90 ? 9.757 -1.267 -13.330 1.00 79.25 90 ARG A CA 1
ATOM 684 C C . ARG A 1 90 ? 10.048 -0.322 -14.492 1.00 79.25 90 ARG A C 1
ATOM 686 O O . ARG A 1 90 ? 9.847 -0.708 -15.642 1.00 79.25 90 ARG A O 1
ATOM 693 N N . GLU A 1 91 ? 10.582 0.869 -14.223 1.00 80.00 91 GLU A N 1
ATOM 694 C CA . GLU A 1 91 ? 10.994 1.812 -15.273 1.00 80.00 91 GLU A CA 1
ATOM 695 C C . GLU A 1 91 ? 12.082 1.220 -16.176 1.00 80.00 91 GLU A C 1
ATOM 697 O O . GLU A 1 91 ? 11.992 1.292 -17.404 1.00 80.00 91 GLU A O 1
ATOM 702 N N . ARG A 1 92 ? 13.090 0.559 -15.590 1.00 78.06 92 ARG A N 1
ATOM 703 C CA . ARG A 1 92 ? 14.139 -0.125 -16.365 1.00 78.06 92 ARG A CA 1
ATOM 704 C C . ARG A 1 92 ? 13.570 -1.223 -17.254 1.00 78.06 92 ARG A C 1
ATOM 706 O O . ARG A 1 92 ? 14.015 -1.371 -18.389 1.00 78.06 92 ARG A O 1
ATOM 713 N N . GLN A 1 93 ? 12.607 -1.992 -16.753 1.00 76.56 93 GLN A N 1
ATOM 714 C CA . GLN A 1 93 ? 11.972 -3.056 -17.522 1.00 76.56 93 GLN A CA 1
ATOM 715 C C . GLN A 1 93 ? 11.130 -2.501 -18.679 1.00 76.56 93 GLN A C 1
ATOM 717 O O . GLN A 1 93 ? 11.213 -3.033 -19.787 1.00 76.56 93 GLN A O 1
ATOM 722 N N . ALA A 1 94 ? 10.381 -1.417 -18.454 1.00 74.75 94 ALA A N 1
ATOM 723 C CA . ALA A 1 94 ? 9.620 -0.736 -19.500 1.00 74.75 94 ALA A CA 1
ATOM 724 C C . ALA A 1 94 ? 10.539 -0.229 -20.624 1.00 74.75 94 ALA A C 1
ATOM 726 O O . ALA A 1 94 ? 10.338 -0.585 -21.785 1.00 74.75 94 ALA A O 1
ATOM 727 N N . ALA A 1 95 ? 11.620 0.475 -20.271 1.00 72.81 95 ALA A N 1
ATOM 728 C CA . ALA A 1 95 ? 12.598 0.973 -21.240 1.00 72.81 95 ALA A CA 1
ATOM 729 C C . ALA A 1 95 ? 13.252 -0.158 -22.057 1.00 72.81 95 ALA A C 1
ATOM 731 O O . ALA A 1 95 ? 13.512 -0.020 -23.255 1.00 72.81 95 ALA A O 1
ATOM 732 N N . LEU A 1 96 ? 13.508 -1.307 -21.425 1.00 69.38 96 LEU A N 1
ATOM 733 C CA . LEU A 1 96 ? 14.117 -2.461 -22.084 1.00 69.38 96 LEU A CA 1
ATOM 734 C C . LEU A 1 96 ? 13.154 -3.134 -23.078 1.00 69.38 96 LEU A C 1
ATOM 736 O O . LEU A 1 96 ? 13.580 -3.552 -24.156 1.00 69.38 96 LEU A O 1
ATOM 740 N N . LEU A 1 97 ? 11.859 -3.193 -22.756 1.00 70.62 97 LEU A N 1
ATOM 741 C CA . LEU A 1 97 ? 10.817 -3.686 -23.663 1.00 70.62 97 LEU A CA 1
ATOM 742 C C . LEU A 1 97 ? 10.604 -2.754 -24.861 1.00 70.62 97 LEU A C 1
ATOM 744 O O . LEU A 1 97 ? 10.462 -3.244 -25.983 1.00 70.62 97 LEU A O 1
ATOM 748 N N . GLU A 1 98 ? 10.645 -1.436 -24.654 1.00 71.94 98 GLU A N 1
ATOM 749 C CA . GLU A 1 98 ? 10.604 -0.456 -25.747 1.00 71.94 98 GLU A CA 1
ATOM 750 C C . GLU A 1 98 ? 11.801 -0.630 -26.687 1.00 71.94 98 GLU A C 1
ATOM 752 O O . GLU A 1 98 ? 11.615 -0.784 -27.895 1.00 71.94 98 GLU A O 1
ATOM 757 N N . CYS A 1 99 ? 13.012 -0.773 -26.136 1.00 67.31 99 CYS A N 1
ATOM 758 C CA . CYS A 1 99 ? 14.215 -1.029 -26.927 1.00 67.31 99 CYS A CA 1
ATOM 759 C C . C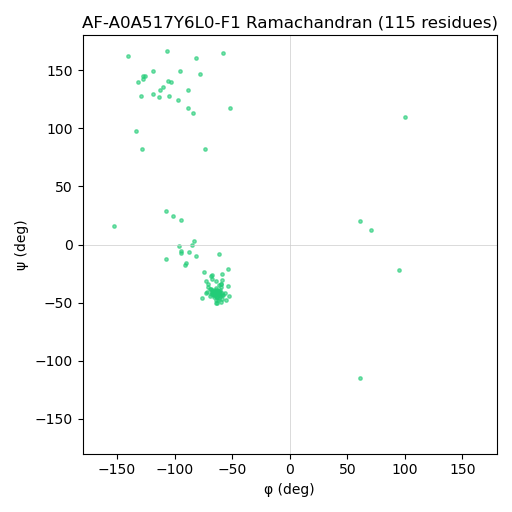YS A 1 99 ? 14.101 -2.316 -27.760 1.00 67.31 99 CYS A C 1
ATOM 761 O O . CYS A 1 99 ? 14.500 -2.338 -28.925 1.00 67.31 99 CYS A O 1
ATOM 763 N N . ILE A 1 100 ? 13.558 -3.400 -27.195 1.00 68.75 100 ILE A N 1
ATOM 764 C CA . ILE A 1 100 ? 13.347 -4.662 -27.925 1.00 68.75 100 ILE A CA 1
ATOM 765 C C . ILE A 1 100 ? 12.280 -4.496 -29.016 1.00 68.75 100 ILE A C 1
ATOM 767 O O . ILE A 1 100 ? 12.453 -5.010 -30.126 1.00 68.75 100 ILE A O 1
ATOM 771 N N . SER A 1 101 ? 11.196 -3.773 -28.732 1.00 69.50 101 SER A N 1
ATOM 772 C CA . SER A 1 101 ? 10.111 -3.503 -29.681 1.00 69.50 101 SER A CA 1
ATOM 773 C C . SER A 1 101 ? 10.590 -2.680 -30.882 1.00 69.50 101 SER A C 1
ATOM 775 O O . SER A 1 101 ? 10.334 -3.048 -32.035 1.00 69.50 101 SER A O 1
ATOM 777 N N . GLU A 1 102 ? 11.369 -1.623 -30.638 1.00 64.25 102 GLU A N 1
ATOM 778 C CA . GLU A 1 102 ? 11.987 -0.804 -31.685 1.00 64.25 102 GLU A CA 1
ATOM 779 C C . GLU A 1 102 ? 12.967 -1.619 -32.538 1.00 64.25 102 GLU A C 1
ATOM 781 O O . GLU A 1 102 ? 12.959 -1.531 -33.769 1.00 64.25 102 GLU A O 1
ATOM 786 N N . ASN A 1 103 ? 13.779 -2.470 -31.905 1.00 60.59 103 ASN A N 1
ATOM 787 C CA . ASN A 1 103 ? 14.744 -3.306 -32.617 1.00 60.59 103 ASN A CA 1
ATOM 788 C C . ASN A 1 103 ? 14.044 -4.381 -33.471 1.00 60.59 103 ASN A C 1
ATOM 790 O O . ASN A 1 103 ? 14.439 -4.637 -34.607 1.00 60.59 103 ASN A O 1
ATOM 794 N N . THR A 1 104 ? 12.951 -4.959 -32.967 1.00 59.50 104 THR A N 1
ATOM 795 C CA . THR A 1 104 ? 12.135 -5.952 -33.688 1.00 59.50 104 THR A CA 1
ATOM 796 C C . THR A 1 104 ? 11.386 -5.328 -34.869 1.00 59.50 104 THR A C 1
ATOM 798 O O . THR A 1 104 ? 11.302 -5.934 -35.941 1.00 59.50 104 THR A O 1
ATOM 801 N N . SER A 1 105 ? 10.881 -4.103 -34.705 1.00 62.97 105 SER A N 1
ATOM 802 C CA . SER A 1 105 ? 10.202 -3.352 -35.769 1.00 62.97 105 SER A CA 1
ATOM 803 C C . SER A 1 105 ? 11.170 -2.992 -36.898 1.00 62.97 105 SER A C 1
ATOM 805 O O . SER A 1 105 ? 10.892 -3.286 -38.061 1.00 62.97 105 SER A O 1
ATOM 807 N N . ARG A 1 106 ? 12.373 -2.508 -36.552 1.00 59.22 106 ARG A N 1
ATOM 808 C CA . ARG A 1 106 ? 13.450 -2.245 -37.521 1.00 59.22 106 ARG A CA 1
ATOM 809 C C . ARG A 1 106 ? 13.893 -3.497 -38.274 1.00 59.22 106 ARG A C 1
ATOM 811 O O . ARG A 1 106 ? 14.144 -3.431 -39.474 1.00 59.22 106 ARG A O 1
ATOM 818 N N . GLN A 1 107 ? 13.970 -4.651 -37.608 1.00 55.06 107 GLN A N 1
ATOM 819 C CA . GLN A 1 107 ? 14.309 -5.909 -38.280 1.00 55.06 107 GLN A CA 1
ATOM 820 C C . GLN A 1 107 ? 13.224 -6.327 -39.285 1.00 55.06 107 GLN A C 1
ATOM 822 O O . GLN A 1 107 ? 13.554 -6.710 -40.406 1.00 55.06 107 GLN A O 1
ATOM 827 N N . ARG A 1 108 ? 11.931 -6.202 -38.948 1.00 57.50 108 ARG A N 1
ATOM 828 C CA . ARG A 1 108 ? 10.833 -6.532 -39.879 1.00 57.50 108 ARG A CA 1
ATOM 829 C C . ARG A 1 108 ? 10.815 -5.645 -41.126 1.00 57.50 108 ARG A C 1
ATOM 831 O O . ARG A 1 108 ? 10.594 -6.165 -42.219 1.00 57.50 108 ARG A O 1
ATOM 838 N N . GLU A 1 109 ? 11.094 -4.350 -40.992 1.00 56.78 109 GLU A N 1
ATOM 839 C CA . GLU A 1 109 ? 11.182 -3.439 -42.142 1.00 56.78 109 GLU A CA 1
ATOM 840 C C . GLU A 1 109 ? 12.331 -3.825 -43.088 1.00 56.78 109 GLU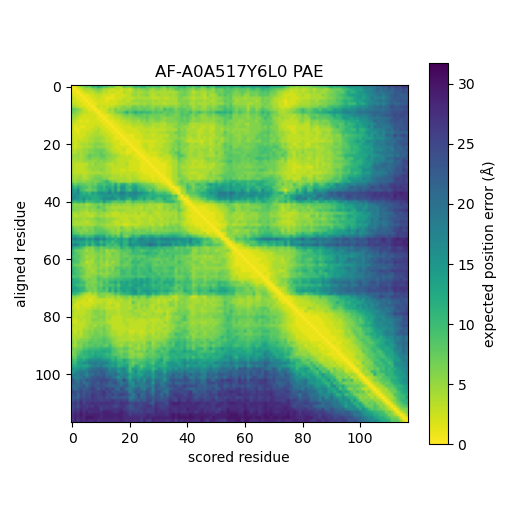 A C 1
ATOM 842 O O . GLU A 1 109 ? 12.127 -3.916 -44.300 1.00 56.78 109 GLU A O 1
ATOM 847 N N . VAL A 1 110 ? 13.502 -4.176 -42.544 1.00 57.06 110 VAL A N 1
ATOM 848 C CA . VAL A 1 110 ? 14.667 -4.617 -43.333 1.00 57.06 110 VAL A CA 1
ATOM 849 C C . VAL A 1 110 ? 14.398 -5.929 -44.085 1.00 57.06 110 VAL A C 1
ATOM 851 O O . VAL A 1 110 ? 14.749 -6.035 -45.260 1.00 57.06 110 VAL A O 1
ATOM 854 N N . PHE A 1 111 ? 13.727 -6.908 -43.466 1.00 53.31 111 PHE A N 1
ATOM 855 C CA . PHE A 1 111 ? 13.384 -8.173 -44.137 1.00 53.31 111 PHE A CA 1
ATOM 856 C C . PHE A 1 111 ? 12.270 -8.022 -45.185 1.00 53.31 111 PHE A C 1
ATOM 858 O O . PHE A 1 111 ? 12.287 -8.716 -46.200 1.00 53.31 111 PHE A O 1
ATOM 865 N N . SER A 1 112 ? 11.329 -7.092 -44.996 1.00 57.38 112 SER A N 1
ATOM 866 C CA . SER A 1 112 ? 10.283 -6.808 -45.992 1.00 57.38 112 SER A CA 1
ATOM 867 C C . SER A 1 112 ? 10.793 -6.032 -47.219 1.00 57.38 112 SER A C 1
ATOM 869 O O . SER A 1 112 ? 10.225 -6.153 -48.303 1.00 57.38 112 SER A O 1
ATOM 871 N N . GLY A 1 113 ? 11.904 -5.297 -47.081 1.00 53.00 113 GLY A N 1
ATOM 872 C CA . GLY A 1 113 ? 12.554 -4.559 -48.170 1.00 53.00 113 GLY A CA 1
ATOM 873 C C . GLY A 1 113 ? 13.460 -5.398 -49.084 1.00 53.00 113 GLY A C 1
ATOM 874 O O . GLY A 1 113 ? 13.879 -4.904 -50.128 1.00 53.00 113 GLY A O 1
ATOM 875 N N . GLN A 1 114 ? 13.759 -6.656 -48.734 1.00 50.41 114 GLN A N 1
ATOM 876 C CA . GLN A 1 114 ? 14.587 -7.559 -49.553 1.00 50.41 114 GLN A CA 1
ATOM 877 C C . GLN A 1 114 ? 13.790 -8.512 -50.462 1.00 50.41 114 GLN A C 1
ATOM 879 O O . GLN A 1 114 ? 14.393 -9.248 -51.236 1.00 50.41 114 GLN A O 1
ATOM 884 N N . ALA A 1 115 ? 12.453 -8.481 -50.436 1.00 50.25 115 ALA A N 1
ATOM 885 C CA . ALA A 1 115 ? 11.614 -9.346 -51.279 1.00 50.25 115 ALA A CA 1
ATOM 886 C C . ALA A 1 115 ? 11.389 -8.826 -52.718 1.00 50.25 115 ALA A C 1
ATOM 888 O O . ALA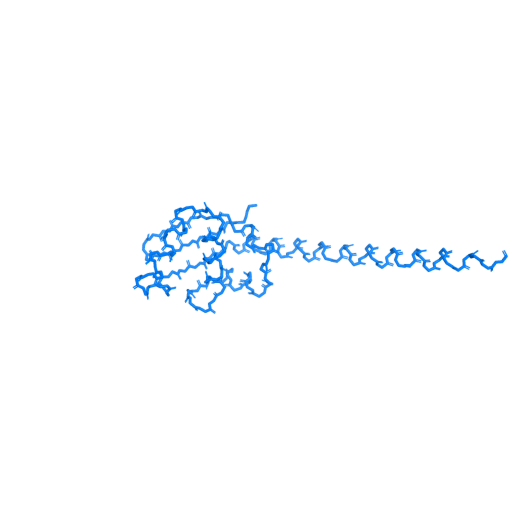 A 1 115 ? 10.667 -9.456 -53.487 1.00 50.25 115 ALA A O 1
ATOM 889 N N . TYR A 1 116 ? 12.005 -7.703 -53.105 1.00 48.72 116 TYR A N 1
ATOM 890 C CA . TYR A 1 116 ? 11.948 -7.169 -54.469 1.00 48.72 116 TYR A CA 1
ATOM 891 C C . TYR A 1 116 ? 13.355 -6.875 -54.996 1.00 48.72 116 TYR A C 1
ATOM 893 O O . TYR A 1 116 ? 13.808 -5.731 -54.953 1.00 48.72 116 TYR A O 1
ATOM 901 N N . ARG A 1 117 ? 14.046 -7.901 -55.499 1.00 43.59 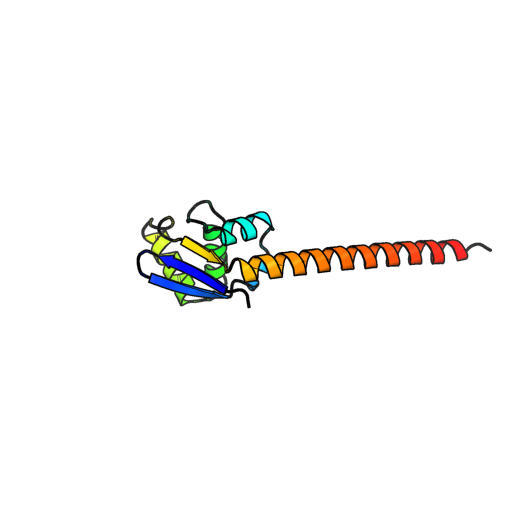117 ARG A N 1
ATOM 902 C CA . ARG A 1 117 ? 15.058 -7.775 -56.559 1.00 43.59 117 ARG A CA 1
ATOM 903 C C . ARG A 1 117 ? 15.376 -9.121 -57.185 1.00 43.59 117 ARG A C 1
ATOM 905 O O . ARG A 1 117 ? 15.508 -10.099 -56.422 1.00 43.59 117 ARG A O 1
#

Foldseek 3Di:
DWWKWKDFPPDIDIDDCVVVVVPDDLVLLVVQQVKDFFDPHNVPVSLVVCLVVPPPVSVVVCVVCVVVVNRRRMMMHTNNVSSVVVVVVVVVVVVVVVVVVVVVVVVVVVVVVPPPD

Radius of gyration: 20.66 Å; Cα contacts (8 Å, |Δi|>4): 126; chains: 1; bounding box: 34×24×75 Å

Mean predicted aligned error: 10.83 Å

Sequence (117 aa):
MIRGELTIGELSCRFDAEPWFEQADFDEINELSLGGWGRSSPAAHVAAFIGANDDCDLATVFAALTRSGKATCFECRISRVDADEWLVARERQAALLECISENTSRQREVFSGQAYR